Protein AF-A0A2X1MXC0-F1 (afdb_monomer_lite)

Foldseek 3Di:
DDDPDVVRVQCVQQPDPDAQEEEDEDPDPVCQVVSQVSHRHPYYYYNDPDDDDPPDDRGD

pLDDT: mean 95.03, std 4.26, range [80.44, 98.25]

Radius of gyration: 11.72 Å; chains: 1; bounding box: 35×22×23 Å

Structure (mmCIF, N/CA/C/O backbone):
data_AF-A0A2X1MXC0-F1
#
_entry.id   AF-A0A2X1MXC0-F1
#
loop_
_atom_site.group_PDB
_atom_site.id
_atom_site.type_symbol
_atom_site.label_atom_id
_atom_site.label_alt_id
_atom_site.label_comp_id
_atom_site.label_asym_id
_atom_site.label_entity_id
_atom_site.label_seq_id
_atom_site.pdbx_PDB_ins_code
_atom_site.Cartn_x
_atom_site.Cartn_y
_atom_site.Cartn_z
_atom_site.occupancy
_atom_site.B_iso_or_equiv
_atom_site.auth_seq_id
_atom_site.auth_comp_id
_atom_site.auth_asym_id
_atom_site.auth_atom_id
_atom_site.pdbx_PDB_model_num
ATOM 1 N N . MET A 1 1 ? -12.491 3.17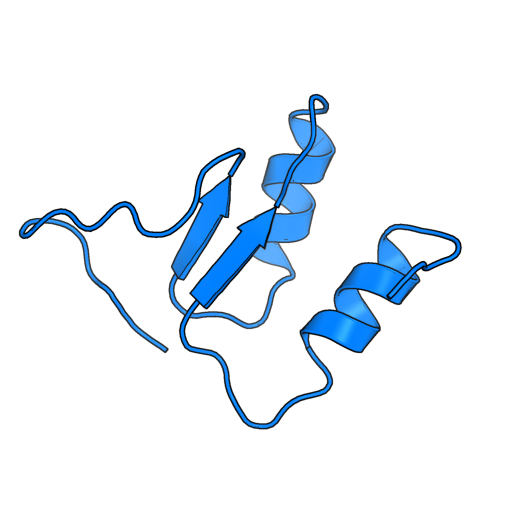5 -5.212 1.00 88.50 1 MET A N 1
ATOM 2 C CA . MET A 1 1 ? -13.451 2.252 -4.567 1.00 88.50 1 MET A CA 1
ATOM 3 C C . MET A 1 1 ? -13.625 2.680 -3.118 1.00 88.50 1 MET A C 1
ATOM 5 O O . MET A 1 1 ? -12.670 3.203 -2.561 1.00 88.50 1 MET A O 1
ATOM 9 N N . ARG A 1 2 ? -14.818 2.548 -2.533 1.00 95.38 2 ARG A N 1
ATOM 10 C CA . ARG A 1 2 ? -15.018 2.764 -1.090 1.00 95.38 2 ARG A CA 1
ATOM 11 C C . ARG A 1 2 ? -14.992 1.411 -0.386 1.00 95.38 2 ARG A C 1
ATOM 13 O O . ARG A 1 2 ? -15.464 0.446 -0.972 1.00 95.38 2 ARG A O 1
ATOM 20 N N . VAL A 1 3 ? -14.470 1.393 0.832 1.00 97.25 3 VAL A N 1
ATOM 21 C CA . VAL A 1 3 ? -14.338 0.218 1.704 1.00 97.25 3 VAL A CA 1
ATOM 22 C C . VAL A 1 3 ? -14.895 0.560 3.085 1.00 97.25 3 VAL A C 1
ATOM 24 O O . VAL A 1 3 ? -15.023 1.744 3.416 1.00 97.25 3 VAL A O 1
ATOM 27 N N . ALA A 1 4 ? -15.261 -0.453 3.860 1.00 96.44 4 ALA A N 1
ATOM 28 C CA . ALA A 1 4 ? -15.813 -0.318 5.199 1.00 96.44 4 ALA A CA 1
ATOM 29 C C . ALA A 1 4 ? -14.744 0.071 6.230 1.00 96.44 4 ALA A C 1
ATOM 31 O O . ALA A 1 4 ? -15.010 0.906 7.097 1.00 96.44 4 ALA A O 1
ATOM 32 N N . ASP A 1 5 ? -13.541 -0.496 6.122 1.00 96.69 5 ASP A N 1
ATOM 33 C CA . ASP A 1 5 ? -12.440 -0.272 7.057 1.00 96.69 5 ASP A CA 1
ATOM 34 C C . ASP A 1 5 ? -11.052 -0.451 6.409 1.00 96.69 5 ASP A C 1
ATOM 36 O O . ASP A 1 5 ? -10.915 -0.688 5.206 1.00 96.69 5 ASP A O 1
ATOM 40 N N . GLY A 1 6 ? -10.003 -0.261 7.216 1.00 95.88 6 GLY A N 1
ATOM 41 C CA . GLY A 1 6 ? -8.615 -0.374 6.767 1.00 95.88 6 GLY A CA 1
ATOM 42 C C . GLY A 1 6 ? -8.171 -1.807 6.467 1.00 95.88 6 GLY A C 1
ATOM 43 O O . GLY A 1 6 ? -7.262 -1.992 5.663 1.00 95.88 6 GLY A O 1
ATOM 44 N N . GLU A 1 7 ? -8.812 -2.816 7.058 1.00 97.50 7 GLU A N 1
ATOM 45 C CA . GLU A 1 7 ? -8.480 -4.218 6.799 1.00 97.50 7 GLU A CA 1
ATOM 46 C C . GLU A 1 7 ? -8.964 -4.625 5.406 1.00 97.50 7 GLU A C 1
ATOM 48 O O . GLU A 1 7 ? -8.196 -5.170 4.613 1.00 97.50 7 GLU A O 1
ATOM 53 N N . GLU A 1 8 ? -10.205 -4.269 5.066 1.00 98.00 8 GLU A N 1
ATOM 54 C CA . GLU A 1 8 ? -10.744 -4.446 3.717 1.00 98.00 8 GLU A CA 1
ATOM 55 C C . GLU A 1 8 ? -9.921 -3.659 2.682 1.00 98.00 8 GLU A C 1
ATOM 57 O O . GLU A 1 8 ? -9.644 -4.162 1.592 1.00 98.00 8 GLU A O 1
ATOM 62 N N . ALA A 1 9 ? -9.461 -2.449 3.031 1.00 97.38 9 ALA A N 1
ATOM 63 C CA . ALA A 1 9 ? -8.583 -1.655 2.170 1.00 97.38 9 ALA A CA 1
ATOM 64 C C . ALA A 1 9 ? -7.281 -2.393 1.823 1.00 97.38 9 ALA A C 1
ATOM 66 O O . ALA A 1 9 ? -6.881 -2.407 0.660 1.00 97.38 9 ALA A O 1
ATOM 67 N N . LEU A 1 10 ? -6.627 -2.998 2.820 1.00 97.69 10 LEU A N 1
ATOM 68 C CA . LEU A 1 10 ? -5.372 -3.730 2.644 1.00 97.69 10 LEU A CA 1
ATOM 69 C C . LEU A 1 10 ? -5.567 -5.006 1.827 1.00 97.69 10 LEU A C 1
ATOM 71 O O . LEU A 1 10 ? -4.759 -5.288 0.946 1.00 97.69 10 LEU A O 1
ATOM 75 N N . GLN A 1 11 ? -6.644 -5.751 2.085 1.00 97.81 11 GLN A N 1
ATOM 76 C CA . GLN A 1 11 ? -6.964 -6.954 1.317 1.00 97.81 11 GLN A CA 1
ATOM 77 C C . GLN A 1 11 ? -7.151 -6.620 -0.160 1.00 97.81 11 GLN A C 1
ATOM 79 O O . GLN A 1 11 ? -6.512 -7.227 -1.010 1.00 97.81 11 GLN A O 1
ATOM 84 N N . LEU A 1 12 ? -7.957 -5.602 -0.461 1.00 97.81 12 LEU A N 1
ATOM 85 C CA . LEU A 1 12 ? -8.226 -5.196 -1.839 1.00 97.81 12 LEU A CA 1
ATOM 86 C C . LEU A 1 12 ? -7.013 -4.547 -2.516 1.00 97.81 12 LEU A C 1
ATOM 88 O O . LEU A 1 12 ? -6.866 -4.659 -3.728 1.00 97.81 12 LEU A O 1
ATOM 92 N N . ALA A 1 13 ? -6.143 -3.870 -1.762 1.00 97.38 13 ALA A N 1
ATOM 93 C CA . ALA A 1 13 ? -4.908 -3.303 -2.301 1.00 97.38 13 ALA A CA 1
ATOM 94 C C . ALA A 1 13 ? -3.876 -4.380 -2.668 1.00 97.38 13 ALA A C 1
ATOM 96 O O . ALA A 1 13 ? -3.147 -4.202 -3.640 1.00 97.38 13 ALA A O 1
ATOM 97 N N . ASN A 1 14 ? -3.830 -5.476 -1.906 1.00 97.88 14 ASN A N 1
ATOM 98 C CA . ASN A 1 14 ? -2.913 -6.594 -2.122 1.00 97.88 14 ASN A CA 1
ATOM 99 C C . ASN A 1 14 ? -3.489 -7.686 -3.050 1.00 97.88 14 ASN A C 1
ATOM 101 O O . ASN A 1 14 ? -2.748 -8.577 -3.454 1.00 97.88 14 ASN A O 1
ATOM 105 N N . ASP A 1 15 ? -4.781 -7.646 -3.399 1.00 97.88 15 ASP A N 1
ATOM 106 C CA . ASP A 1 15 ? -5.436 -8.602 -4.313 1.00 97.88 15 ASP A CA 1
ATOM 107 C C . ASP A 1 15 ? -5.081 -8.314 -5.784 1.00 97.88 15 ASP A C 1
ATOM 109 O O . ASP A 1 15 ? -5.896 -7.893 -6.606 1.00 97.88 15 ASP A O 1
ATOM 113 N N . THR A 1 16 ? -3.796 -8.455 -6.096 1.00 96.50 16 THR A N 1
ATOM 114 C CA . THR A 1 16 ? -3.200 -8.184 -7.402 1.00 96.50 16 THR A CA 1
ATOM 115 C C . THR A 1 16 ? -1.894 -8.965 -7.544 1.00 96.50 16 THR A C 1
ATOM 117 O O . THR A 1 16 ? -1.185 -9.211 -6.574 1.00 96.50 16 THR A O 1
ATOM 120 N N . GLU A 1 17 ? -1.542 -9.349 -8.771 1.00 96.62 17 GLU A N 1
ATOM 121 C CA . GLU A 1 17 ? -0.233 -9.948 -9.081 1.00 96.62 17 GLU A CA 1
ATOM 122 C C . GLU A 1 17 ? 0.907 -8.912 -9.144 1.00 96.62 17 GLU A C 1
ATOM 124 O O . GLU A 1 17 ? 2.079 -9.269 -9.252 1.00 96.62 17 GLU A O 1
ATOM 129 N N . TYR A 1 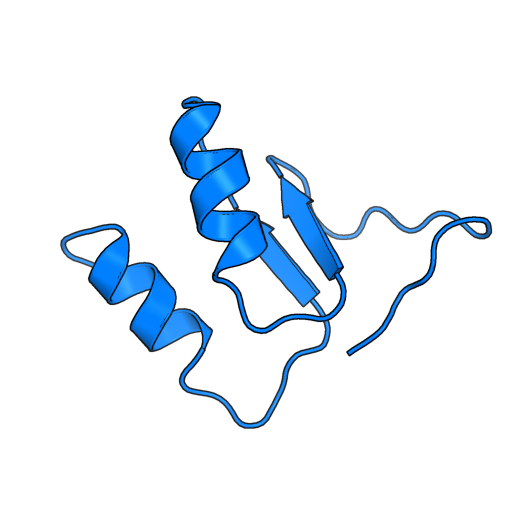18 ? 0.563 -7.622 -9.102 1.00 95.31 18 TYR A N 1
ATOM 130 C CA . TYR A 1 18 ? 1.497 -6.499 -9.183 1.00 95.31 18 TYR A CA 1
ATOM 131 C C . TYR A 1 18 ? 1.828 -5.926 -7.800 1.00 95.31 18 TYR A C 1
ATOM 133 O O . TYR A 1 18 ? 0.955 -5.855 -6.945 1.00 95.31 18 TYR A O 1
ATOM 141 N N . GLY A 1 19 ? 3.048 -5.406 -7.625 1.00 94.38 19 GLY A N 1
ATOM 142 C CA . GLY A 1 19 ? 3.517 -4.860 -6.342 1.00 94.38 19 GLY A CA 1
ATOM 143 C C . GLY A 1 19 ? 4.526 -3.715 -6.458 1.00 94.38 19 GLY A C 1
ATOM 144 O O . GLY A 1 19 ? 5.424 -3.603 -5.635 1.00 94.38 19 GLY A O 1
ATOM 145 N N . LEU A 1 20 ? 4.435 -2.856 -7.480 1.00 95.19 20 LEU A N 1
ATOM 146 C CA . LEU A 1 20 ? 5.451 -1.813 -7.691 1.00 95.19 20 LEU A CA 1
ATOM 147 C C . LEU A 1 20 ? 5.384 -0.699 -6.632 1.00 95.19 20 LEU A C 1
ATOM 149 O O . LEU A 1 20 ? 6.312 -0.513 -5.851 1.00 95.19 20 LEU A O 1
ATOM 153 N N . THR A 1 21 ? 4.284 0.056 -6.587 1.00 95.81 21 THR A N 1
ATOM 154 C CA . THR A 1 21 ? 4.111 1.123 -5.594 1.00 95.81 21 THR A CA 1
ATOM 155 C C . THR A 1 21 ? 2.714 1.144 -4.995 1.00 95.81 21 THR A C 1
ATOM 157 O O . THR A 1 21 ? 1.737 0.753 -5.632 1.00 95.81 21 THR A O 1
ATOM 160 N N . ALA A 1 22 ? 2.617 1.660 -3.772 1.00 96.81 22 ALA A N 1
ATOM 161 C CA . ALA A 1 22 ? 1.356 1.975 -3.114 1.00 96.81 22 ALA A CA 1
ATOM 162 C C . ALA A 1 22 ? 1.447 3.331 -2.400 1.00 96.81 22 ALA A C 1
ATOM 164 O O . ALA A 1 22 ? 2.530 3.879 -2.193 1.00 96.81 22 ALA A O 1
ATOM 165 N N . SER A 1 23 ? 0.305 3.900 -2.009 1.00 96.94 23 SER A N 1
ATOM 166 C CA . SER A 1 23 ? 0.287 5.121 -1.199 1.00 96.94 23 SER A CA 1
ATOM 167 C C . SER A 1 23 ? -0.793 5.093 -0.130 1.00 96.94 23 SER A C 1
ATOM 169 O O . SER A 1 23 ? -1.942 4.772 -0.428 1.00 96.94 23 SER A O 1
ATOM 171 N N . VAL A 1 24 ? -0.432 5.503 1.083 1.00 97.38 24 VAL A N 1
ATOM 172 C CA . VAL A 1 24 ? -1.313 5.621 2.245 1.00 97.38 24 VAL A CA 1
ATOM 173 C C . VAL A 1 24 ? -1.556 7.097 2.544 1.00 97.38 24 VAL A C 1
ATOM 175 O O . VAL A 1 24 ? -0.618 7.884 2.660 1.00 97.38 24 VAL A O 1
ATOM 178 N N . TRP A 1 25 ? -2.822 7.474 2.712 1.00 97.50 25 TRP A N 1
ATOM 179 C CA . TRP A 1 25 ? -3.230 8.836 3.053 1.00 97.50 25 TRP A CA 1
ATOM 180 C C . TRP A 1 25 ? -3.954 8.818 4.395 1.00 97.50 25 TRP A C 1
ATOM 182 O O . TRP A 1 25 ? -5.073 8.322 4.498 1.00 97.50 25 TRP A O 1
ATOM 192 N N . THR A 1 26 ? -3.302 9.322 5.439 1.00 97.19 26 THR A N 1
ATOM 193 C CA . THR A 1 26 ? -3.851 9.351 6.801 1.00 97.19 26 THR A CA 1
ATOM 194 C C . THR A 1 26 ? -3.165 10.423 7.645 1.00 97.19 26 THR A C 1
ATOM 196 O O . THR A 1 26 ? -2.002 10.765 7.434 1.00 97.19 26 THR A O 1
ATOM 199 N N . GLN A 1 27 ? -3.890 10.949 8.632 1.00 98.06 27 GLN A N 1
ATOM 200 C CA . GLN A 1 27 ? -3.337 11.824 9.672 1.00 98.06 27 GLN A CA 1
ATOM 201 C C . GLN A 1 27 ? -2.866 11.037 10.906 1.00 98.06 27 GLN A C 1
ATOM 203 O O . GLN A 1 27 ? -2.224 11.602 11.789 1.00 98.06 27 GLN A O 1
ATOM 208 N N . ASN A 1 28 ? -3.182 9.741 10.986 1.00 98.00 28 ASN A N 1
ATOM 209 C CA . ASN A 1 28 ? -2.801 8.885 12.100 1.00 98.00 28 ASN A CA 1
ATOM 210 C C . ASN A 1 28 ? -1.453 8.206 11.812 1.00 98.00 28 ASN A C 1
ATOM 212 O O . ASN A 1 28 ? -1.342 7.378 10.909 1.00 98.00 28 ASN A O 1
ATOM 216 N N . LEU A 1 29 ? -0.436 8.534 12.611 1.00 97.62 29 LEU A N 1
ATOM 217 C CA . LEU A 1 29 ? 0.915 7.992 12.451 1.00 97.62 29 LEU A CA 1
ATOM 218 C C . LEU A 1 29 ? 0.972 6.465 12.610 1.00 97.62 29 LEU A C 1
ATOM 220 O O . LEU A 1 29 ? 1.674 5.803 11.852 1.00 97.62 29 LEU A O 1
ATOM 224 N N . SER A 1 30 ? 0.230 5.899 13.562 1.00 97.88 30 SER A N 1
ATOM 225 C CA . SER A 1 30 ? 0.205 4.450 13.781 1.00 97.88 30 SER A CA 1
ATOM 226 C C . SER A 1 30 ? -0.357 3.718 12.567 1.00 97.88 30 SER A C 1
ATOM 228 O O . SER A 1 30 ? 0.239 2.742 12.131 1.00 97.88 30 SER A O 1
ATOM 230 N N . GLN A 1 31 ? -1.431 4.239 11.967 1.00 97.44 31 GLN A N 1
ATOM 231 C CA . GLN A 1 31 ? -1.986 3.686 10.728 1.00 97.44 31 GLN A CA 1
ATOM 232 C C . GLN A 1 31 ? -1.021 3.831 9.553 1.00 97.44 31 GLN A C 1
ATOM 234 O O . GLN A 1 31 ? -0.891 2.910 8.758 1.00 97.44 31 GLN A O 1
ATOM 239 N N . ALA A 1 32 ? -0.328 4.968 9.436 1.00 98.25 32 ALA A N 1
ATOM 240 C CA . ALA A 1 32 ? 0.649 5.162 8.369 1.00 98.25 32 ALA A CA 1
ATOM 241 C C . ALA A 1 32 ? 1.754 4.098 8.423 1.00 98.25 32 ALA A C 1
ATOM 243 O O . ALA A 1 32 ? 2.079 3.509 7.395 1.00 98.25 32 ALA A O 1
ATOM 244 N N . LEU A 1 33 ? 2.296 3.831 9.615 1.00 97.81 33 LEU A N 1
ATOM 245 C CA . LEU A 1 33 ? 3.331 2.818 9.816 1.00 97.81 33 LEU A CA 1
ATOM 246 C C . LEU A 1 33 ? 2.786 1.400 9.610 1.00 97.81 33 LEU A C 1
ATOM 248 O O . LEU A 1 33 ? 3.377 0.638 8.854 1.00 97.81 33 LEU A O 1
ATOM 252 N N . GLU A 1 34 ? 1.644 1.070 10.219 1.00 98.06 34 GLU A N 1
ATOM 253 C CA . GLU A 1 34 ? 1.023 -0.255 10.105 1.00 98.06 34 GLU A CA 1
ATOM 254 C C . GLU A 1 34 ? 0.683 -0.596 8.650 1.00 98.06 34 GLU A C 1
ATOM 256 O O . GLU A 1 34 ? 1.023 -1.668 8.159 1.00 98.06 34 GLU A O 1
ATOM 261 N N . TYR A 1 35 ? 0.030 0.315 7.931 1.00 98.06 35 TYR A N 1
ATOM 262 C CA . TYR A 1 35 ? -0.399 0.045 6.562 1.00 98.06 35 TYR A CA 1
ATOM 263 C C . TYR A 1 35 ? 0.780 0.005 5.597 1.00 98.06 35 TYR A C 1
ATOM 265 O O . TYR A 1 35 ? 0.761 -0.794 4.667 1.00 98.06 35 TYR A O 1
ATOM 273 N N . SER A 1 36 ? 1.822 0.806 5.832 1.00 97.31 36 SER A N 1
ATOM 274 C CA . SER A 1 36 ? 3.032 0.745 5.005 1.00 97.31 36 SER A CA 1
ATOM 275 C C . SER A 1 36 ? 3.779 -0.580 5.155 1.00 97.31 36 SER A C 1
ATOM 277 O O . SER A 1 36 ? 4.342 -1.049 4.175 1.00 97.31 36 SER A O 1
ATOM 279 N N . ASP A 1 37 ? 3.756 -1.193 6.342 1.00 97.31 37 ASP A N 1
ATOM 280 C CA . ASP A 1 37 ? 4.362 -2.509 6.595 1.00 97.31 37 ASP A CA 1
ATOM 281 C C . ASP A 1 37 ? 3.547 -3.664 5.983 1.00 97.31 37 ASP A C 1
ATOM 283 O O . ASP A 1 37 ? 4.096 -4.675 5.551 1.00 97.31 37 ASP A O 1
ATOM 287 N N . ARG A 1 38 ? 2.219 -3.509 5.914 1.00 98.19 38 ARG A N 1
ATOM 288 C CA . ARG A 1 38 ? 1.292 -4.560 5.458 1.00 98.19 38 ARG A CA 1
ATOM 289 C C . ARG A 1 38 ? 0.991 -4.539 3.957 1.00 98.19 38 ARG A C 1
ATOM 291 O O . ARG A 1 38 ? 0.463 -5.523 3.431 1.00 98.19 38 ARG A O 1
ATOM 298 N N . LEU A 1 39 ? 1.264 -3.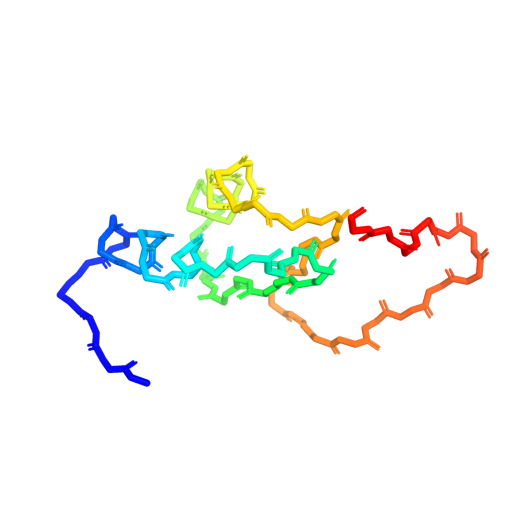434 3.269 1.00 98.00 39 LEU A N 1
ATOM 299 C CA . LEU A 1 39 ? 1.092 -3.332 1.821 1.00 98.00 39 LEU A CA 1
ATOM 300 C C . LEU A 1 39 ? 2.162 -4.150 1.094 1.00 98.00 39 LEU A C 1
ATOM 302 O O . LEU A 1 39 ? 3.355 -4.008 1.346 1.00 98.00 39 LEU A O 1
ATOM 306 N N . GLN A 1 40 ? 1.735 -4.975 0.144 1.00 97.69 40 GLN A N 1
ATOM 307 C CA . GLN A 1 40 ? 2.609 -5.795 -0.691 1.00 97.69 40 GLN A CA 1
ATOM 308 C C . GLN A 1 40 ? 3.097 -4.980 -1.891 1.00 97.69 40 GLN A C 1
ATOM 310 O O . GLN A 1 40 ? 2.748 -5.247 -3.038 1.00 97.69 40 GLN A O 1
ATOM 315 N N . ALA A 1 41 ? 3.883 -3.942 -1.607 1.00 96.81 41 ALA A N 1
ATOM 316 C CA . ALA A 1 41 ? 4.492 -3.094 -2.619 1.00 96.81 41 ALA A CA 1
ATOM 317 C C . ALA A 1 41 ? 5.955 -2.793 -2.282 1.00 96.81 41 ALA A C 1
ATOM 319 O O . ALA A 1 41 ? 6.294 -2.563 -1.122 1.00 96.81 41 ALA A O 1
ATOM 320 N N . GLY A 1 42 ? 6.824 -2.741 -3.289 1.00 94.81 42 GLY A N 1
ATOM 321 C CA . GLY A 1 42 ? 8.242 -2.466 -3.071 1.00 94.81 42 GLY A CA 1
ATOM 322 C C . GLY A 1 42 ? 8.538 -1.014 -2.676 1.00 94.81 42 GLY A C 1
ATOM 323 O O . GLY A 1 42 ? 9.567 -0.730 -2.064 1.00 94.81 42 GLY A O 1
ATOM 324 N N . THR A 1 43 ? 7.641 -0.068 -2.964 1.00 95.44 43 THR A N 1
ATOM 325 C CA . THR A 1 43 ? 7.720 1.303 -2.434 1.00 95.44 43 THR A CA 1
ATOM 326 C C . THR A 1 43 ? 6.351 1.815 -1.998 1.00 95.44 43 THR A C 1
ATOM 328 O O . THR A 1 43 ? 5.422 1.902 -2.799 1.00 95.44 43 THR A O 1
ATOM 331 N N . VAL A 1 44 ? 6.235 2.222 -0.731 1.00 96.31 44 VAL A N 1
ATOM 332 C CA . VAL A 1 44 ? 5.010 2.819 -0.181 1.00 96.31 44 VAL A CA 1
ATOM 333 C C . VAL A 1 44 ? 5.235 4.292 0.147 1.00 96.31 44 VAL A C 1
ATOM 335 O O . VAL A 1 44 ? 6.165 4.650 0.869 1.00 96.31 44 VAL A O 1
ATOM 338 N N . TRP A 1 45 ? 4.360 5.159 -0.358 1.00 96.75 45 TRP A N 1
ATOM 339 C CA . TRP A 1 45 ? 4.361 6.588 -0.050 1.00 96.75 45 TRP A CA 1
ATOM 340 C C . TRP A 1 45 ? 3.327 6.933 1.019 1.00 96.75 45 TRP A C 1
ATOM 342 O O . TRP A 1 45 ? 2.173 6.521 0.933 1.00 96.75 45 TRP A O 1
ATOM 352 N N . VAL A 1 46 ? 3.700 7.752 2.001 1.00 97.12 46 VAL A N 1
ATOM 353 C CA . VAL A 1 46 ? 2.761 8.281 3.000 1.00 97.12 46 VAL A CA 1
ATOM 354 C C . VAL A 1 46 ? 2.458 9.740 2.675 1.00 97.12 46 VAL A C 1
ATOM 356 O O . VAL A 1 46 ? 3.376 10.548 2.525 1.00 97.12 46 VAL A O 1
ATOM 359 N N . ASN A 1 47 ? 1.172 10.079 2.560 1.00 96.94 47 ASN A N 1
ATOM 360 C CA . ASN A 1 47 ? 0.663 11.428 2.276 1.00 96.94 47 ASN A CA 1
ATOM 361 C C . ASN A 1 47 ? 1.318 12.105 1.056 1.00 96.94 47 ASN A C 1
ATOM 363 O O . ASN A 1 47 ? 1.495 13.322 1.009 1.00 96.94 47 ASN A O 1
ATOM 367 N N . SER A 1 48 ? 1.709 11.295 0.076 1.00 94.88 48 SER A N 1
ATOM 368 C CA . SER A 1 48 ? 2.349 11.710 -1.166 1.00 94.88 48 SER A CA 1
ATOM 369 C C . SER A 1 48 ? 2.152 10.636 -2.236 1.00 94.88 48 SER A C 1
ATOM 371 O O . SER A 1 48 ? 1.723 9.517 -1.945 1.00 94.88 48 SER A O 1
ATOM 373 N N . HIS A 1 49 ? 2.434 10.988 -3.490 1.00 93.44 49 HIS A N 1
ATOM 374 C CA . HIS A 1 49 ? 2.454 10.040 -4.597 1.00 93.44 49 HIS A CA 1
ATOM 375 C C . HIS A 1 49 ? 3.476 10.496 -5.653 1.00 93.44 49 HIS A C 1
ATOM 377 O O . HIS A 1 49 ? 3.594 11.689 -5.921 1.00 93.44 49 HIS A O 1
ATOM 383 N N . THR A 1 50 ? 4.223 9.558 -6.232 1.00 85.81 50 THR A N 1
ATOM 384 C CA . THR A 1 50 ? 5.200 9.760 -7.324 1.00 85.81 50 THR A CA 1
ATOM 385 C C . THR A 1 50 ? 6.386 10.647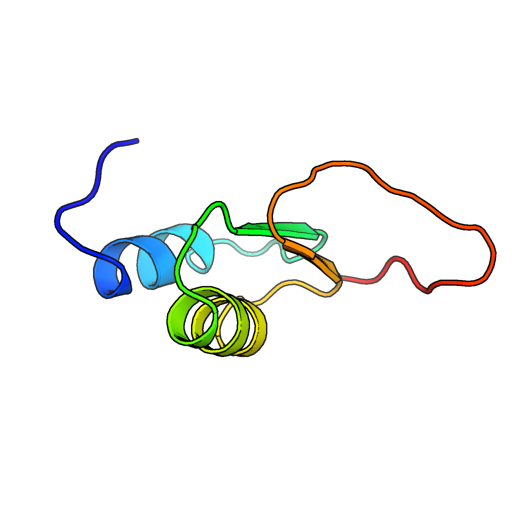 -6.952 1.00 85.81 50 THR A C 1
ATOM 387 O O . THR A 1 50 ? 6.967 11.325 -7.796 1.00 85.81 50 THR A O 1
ATOM 390 N N . LEU A 1 51 ? 6.798 10.604 -5.683 1.00 84.94 51 LEU A N 1
ATOM 391 C CA . LEU A 1 51 ? 8.082 11.159 -5.269 1.00 84.94 51 LEU A CA 1
ATOM 392 C C . LEU A 1 51 ? 9.180 10.149 -5.600 1.00 84.94 51 LEU A C 1
ATOM 394 O O . LEU A 1 51 ? 9.216 9.052 -5.045 1.00 84.94 51 LEU A O 1
ATOM 398 N N . ILE A 1 52 ? 10.048 10.526 -6.533 1.00 86.56 52 ILE A N 1
ATOM 399 C CA . ILE A 1 52 ? 11.164 9.710 -7.006 1.00 86.56 52 ILE A CA 1
ATOM 400 C C . ILE A 1 52 ? 12.446 10.492 -6.732 1.00 86.56 52 ILE A C 1
ATOM 402 O O . ILE A 1 52 ? 12.593 11.625 -7.189 1.00 86.56 52 ILE A O 1
ATOM 406 N N . ASP A 1 53 ? 13.364 9.877 -5.994 1.00 89.94 53 ASP A N 1
ATOM 407 C CA . ASP A 1 53 ? 14.702 10.399 -5.721 1.00 89.94 53 ASP A CA 1
ATOM 408 C C . ASP A 1 53 ? 15.726 9.398 -6.259 1.00 89.94 53 ASP A C 1
ATOM 410 O O . ASP A 1 53 ? 15.589 8.197 -6.039 1.00 89.94 53 ASP A O 1
ATOM 414 N N . ALA A 1 54 ? 16.753 9.880 -6.962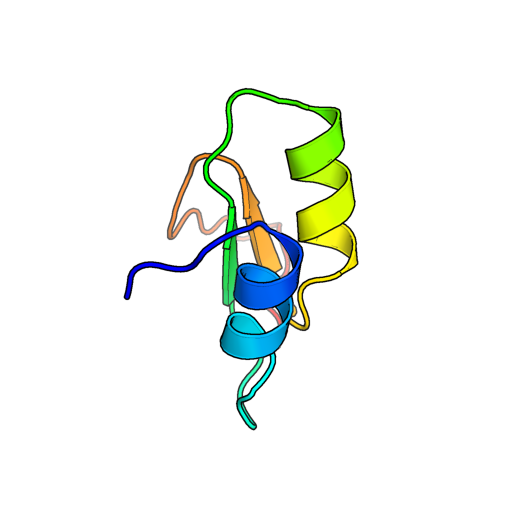 1.00 90.88 54 ALA A N 1
ATOM 415 C CA . ALA A 1 54 ? 17.765 9.020 -7.577 1.00 90.88 54 ALA A CA 1
ATOM 416 C C . ALA A 1 54 ? 18.587 8.204 -6.558 1.00 90.88 54 ALA A C 1
ATOM 418 O O . ALA A 1 54 ? 19.223 7.223 -6.937 1.00 90.88 54 ALA A O 1
ATOM 419 N N . ASN A 1 55 ? 18.588 8.601 -5.283 1.00 94.19 55 ASN A N 1
ATOM 420 C CA . ASN A 1 55 ? 19.286 7.911 -4.200 1.00 94.19 55 ASN A CA 1
ATOM 421 C C . ASN A 1 55 ? 18.412 6.874 -3.483 1.00 94.19 55 ASN A C 1
ATOM 423 O O . ASN A 1 55 ? 18.921 6.146 -2.630 1.00 94.19 55 ASN A O 1
ATOM 427 N N . LEU A 1 56 ? 17.112 6.818 -3.782 1.00 91.25 56 LEU A N 1
ATOM 428 C CA . LEU A 1 56 ? 16.186 5.871 -3.172 1.00 91.25 56 LEU A CA 1
ATOM 429 C C . LEU A 1 56 ? 15.817 4.768 -4.172 1.00 91.25 56 LEU A C 1
ATOM 431 O O . LEU A 1 56 ? 15.567 5.052 -5.344 1.00 91.25 56 LEU A O 1
ATOM 435 N N . PRO A 1 57 ? 15.764 3.500 -3.733 1.00 85.25 57 PRO A N 1
ATOM 436 C CA . PRO A 1 57 ? 15.333 2.415 -4.597 1.00 85.25 57 PRO A CA 1
ATOM 437 C C . PRO A 1 57 ? 13.837 2.548 -4.911 1.00 85.25 57 PRO A C 1
ATOM 439 O O . PRO A 1 57 ? 13.022 2.712 -4.008 1.00 85.25 57 PRO A O 1
ATOM 442 N N . LEU A 1 58 ? 13.487 2.427 -6.193 1.00 88.56 58 LEU A N 1
ATOM 443 C CA . LEU A 1 58 ? 12.128 2.141 -6.649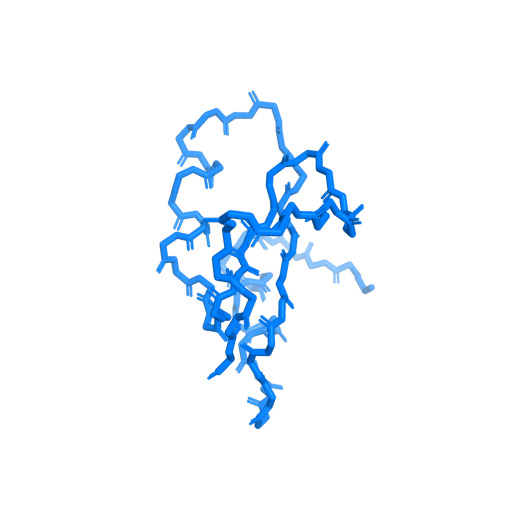 1.00 88.56 58 LEU A CA 1
ATOM 444 C C . LEU A 1 58 ? 12.097 0.671 -7.058 1.00 88.56 58 LEU A C 1
ATOM 446 O O . LEU A 1 58 ? 12.753 0.283 -8.026 1.00 88.56 58 LEU A O 1
ATOM 450 N N . VAL A 1 59 ? 11.387 -0.144 -6.290 1.00 83.00 59 VAL A N 1
ATOM 451 C CA . VAL A 1 59 ? 11.378 -1.606 -6.433 1.00 83.00 59 VAL A CA 1
ATOM 452 C C . VAL A 1 59 ? 9.952 -2.129 -6.370 1.00 83.00 59 VAL A C 1
ATOM 454 O O . VAL A 1 59 ? 9.062 -1.409 -5.930 1.00 83.00 59 VAL A O 1
ATOM 457 N N . GLY A 1 60 ? 9.746 -3.361 -6.826 1.00 80.44 60 GLY A N 1
ATOM 458 C CA . GLY A 1 60 ? 8.480 -4.087 -6.795 1.00 80.44 60 GLY A CA 1
ATOM 459 C C . GLY A 1 60 ? 8.711 -5.581 -6.687 1.00 80.44 60 GLY A C 1
ATOM 460 O O . GLY A 1 60 ? 9.884 -5.996 -6.846 1.00 80.44 60 GLY A O 1
#

Secondary structure (DSSP, 8-state):
---SSHHHHHHHHHSSS--SEEEE--S-HHHHHHHHHHS--SEEEES-S----TTS----

Sequence (60 aa):
MRVADGEEALQLANDTEYGLTASVWTQNLSQALEYSDRLQAGTVWVNSHTLIDANLPLVG

InterPro domains:
  IPR015590 Aldehyde dehydrogenase domain [PF00171] (1-60)
  IPR016161 Aldehyde/histidinol dehydrogenase [SSF53720] (1-60)
  IPR016163 Aldehyde dehydrogenase, C-terminal [G3DSA:3.40.309.10] (1-57)

Organism: Escherichia coli (NCBI:txid562)